Protein AF-I1VSZ5-F1 (afdb_monomer)

Sequence (69 aa):
VYVPTLSHEVVKGLHDGVKPTINFKGYMVGNGVCDTVFDGNALVPFAHGMALISDDVYQEAQTACHGNY

Radius of gyration: 19.49 Å; Cα contacts (8 Å, |Δi|>4): 39; chains: 1; bounding box: 40×14×52 Å

Foldseek 3Di:
DPFVVVVVVLVVCCVVVHPPNDPDDDDDDDPDDDDCQVVVLVPLVVCVVVVVDDPVVSVVCCVVCVSRD

Secondary structure (DSSP, 8-state):
--HHHHHHHHHHHHHTT-SSPP-------SS----HHHHHHHHHHHHHHTTSS-HHHHHHHHHHHTT--

pLDDT: mean 96.94, std 2.51, range [81.06, 98.69]

Structure (mmCIF, N/CA/C/O backbone):
data_AF-I1VSZ5-F1
#
_entry.id   AF-I1VSZ5-F1
#
loop_
_atom_site.group_PDB
_atom_site.id
_atom_site.type_symbol
_atom_site.label_atom_id
_atom_site.label_alt_id
_atom_site.label_comp_id
_atom_site.label_asym_id
_atom_site.label_entity_id
_atom_site.label_seq_id
_atom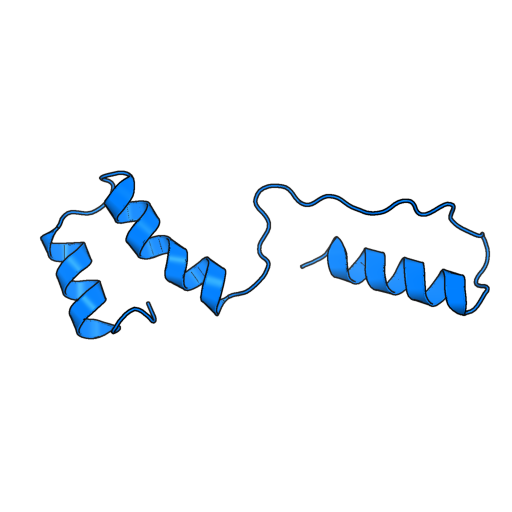_site.pdbx_PDB_ins_code
_atom_site.Cartn_x
_atom_site.Cartn_y
_atom_site.Cartn_z
_atom_site.occupancy
_atom_site.B_iso_or_equiv
_atom_site.auth_seq_id
_atom_site.auth_comp_id
_atom_site.auth_asym_id
_atom_site.auth_atom_id
_atom_site.pdbx_PDB_model_num
ATOM 1 N N . VAL A 1 1 ? -4.508 -8.460 5.051 1.00 81.06 1 VAL A N 1
ATOM 2 C CA . VAL A 1 1 ? -5.133 -7.213 5.552 1.00 81.06 1 VAL A CA 1
ATOM 3 C C . VAL A 1 1 ? -5.651 -7.473 6.962 1.00 81.06 1 VAL A C 1
ATOM 5 O O . VAL A 1 1 ? -6.556 -8.281 7.099 1.00 81.06 1 VAL A O 1
ATOM 8 N N . TYR A 1 2 ? -5.032 -6.895 7.999 1.00 96.00 2 TYR A N 1
ATOM 9 C CA . TYR A 1 2 ? -5.362 -7.218 9.404 1.00 96.00 2 TYR A CA 1
ATOM 10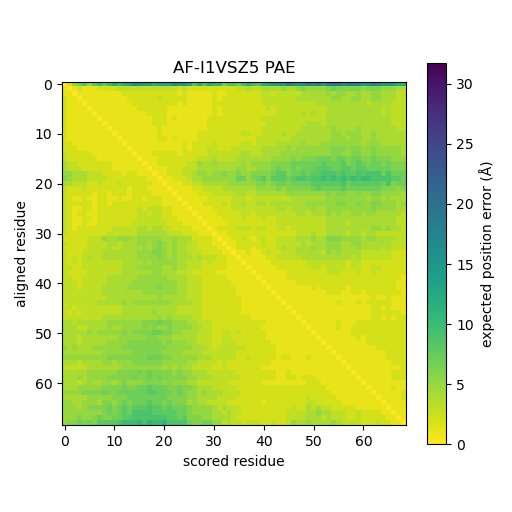 C C . TYR A 1 2 ? -5.589 -5.983 10.273 1.00 96.00 2 TYR A C 1
ATOM 12 O O . TYR A 1 2 ? -6.586 -5.895 10.980 1.00 96.00 2 TYR A O 1
ATOM 20 N N . VAL A 1 3 ? -4.669 -5.017 10.221 1.00 97.81 3 VAL A N 1
ATOM 21 C CA . VAL A 1 3 ? -4.720 -3.843 11.100 1.00 97.81 3 VAL A CA 1
ATOM 22 C C . VAL A 1 3 ? -5.929 -2.944 10.793 1.00 97.81 3 VAL A C 1
ATOM 24 O O . VAL A 1 3 ? -6.673 -2.656 11.733 1.00 97.81 3 VAL A O 1
ATOM 27 N N . PRO A 1 4 ? -6.212 -2.545 9.531 1.00 97.12 4 PRO A N 1
ATOM 28 C CA . PRO A 1 4 ? -7.377 -1.705 9.240 1.00 97.12 4 PRO A CA 1
ATOM 29 C C . PRO A 1 4 ? -8.707 -2.422 9.502 1.00 97.12 4 PRO A C 1
ATOM 31 O O . PRO A 1 4 ? -9.627 -1.824 10.050 1.00 97.12 4 PRO A O 1
ATOM 34 N N . THR A 1 5 ? -8.799 -3.715 9.173 1.00 97.88 5 THR A N 1
ATOM 35 C CA . THR A 1 5 ? -10.014 -4.523 9.374 1.00 97.88 5 THR A CA 1
ATOM 36 C C . THR A 1 5 ? -10.315 -4.739 10.853 1.00 97.88 5 THR A C 1
ATOM 38 O O . THR A 1 5 ? -11.451 -4.561 11.273 1.00 97.88 5 THR A O 1
ATOM 41 N N . LEU A 1 6 ? -9.306 -5.036 11.677 1.00 98.00 6 LEU A N 1
ATOM 42 C CA . LEU A 1 6 ? -9.495 -5.126 13.125 1.00 98.00 6 LEU A CA 1
ATOM 43 C C . LEU A 1 6 ? -9.861 -3.764 13.723 1.00 98.00 6 LEU A C 1
ATOM 45 O O . LEU A 1 6 ? -10.751 -3.674 14.562 1.00 98.00 6 LEU A O 1
ATOM 49 N N . SER A 1 7 ? -9.203 -2.695 13.272 1.00 98.19 7 SER A N 1
ATOM 50 C CA . SER A 1 7 ? -9.503 -1.334 13.726 1.00 98.19 7 SER A CA 1
ATOM 51 C C . SER A 1 7 ? -10.944 -0.930 13.404 1.00 98.19 7 SER A C 1
ATOM 53 O O . SER A 1 7 ? -11.590 -0.279 14.222 1.00 98.19 7 SER A O 1
ATOM 55 N N . HIS A 1 8 ? -11.467 -1.352 12.248 1.00 98.00 8 HIS A N 1
ATOM 56 C CA . HIS A 1 8 ? -12.868 -1.164 11.880 1.00 98.00 8 HIS A CA 1
ATOM 57 C C . HIS A 1 8 ? -13.818 -1.860 12.865 1.00 98.00 8 HIS A C 1
ATOM 59 O O . HIS A 1 8 ? -14.737 -1.219 13.373 1.00 98.00 8 HIS A O 1
ATOM 65 N N . GLU A 1 9 ? -13.561 -3.126 13.204 1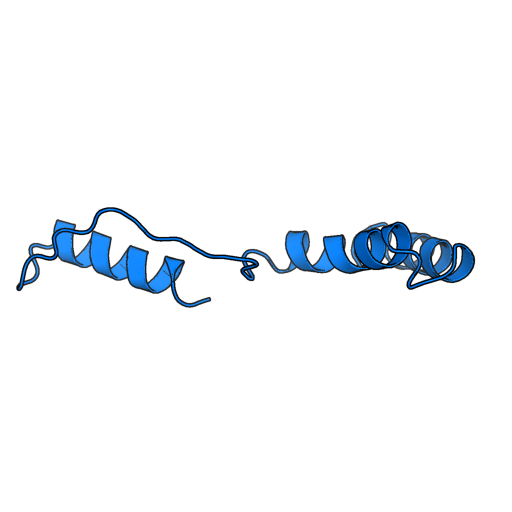.00 97.94 9 GLU A N 1
ATOM 66 C CA . GLU A 1 9 ? -14.374 -3.859 14.185 1.00 97.94 9 GLU A CA 1
ATOM 67 C C . GLU A 1 9 ? -14.285 -3.251 15.592 1.00 97.94 9 GLU A C 1
ATOM 69 O O . GLU A 1 9 ? -15.289 -3.185 16.299 1.00 97.94 9 GLU A O 1
ATOM 74 N N . VAL A 1 10 ? -13.116 -2.732 15.992 1.00 98.19 10 VAL A N 1
ATOM 75 C CA . VAL A 1 10 ? -12.971 -1.997 17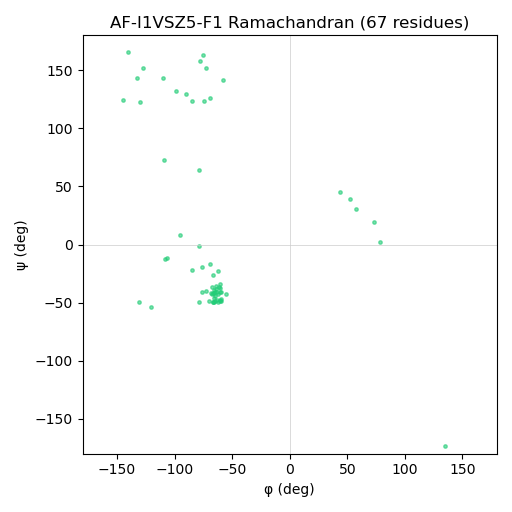.260 1.00 98.19 10 VAL A CA 1
ATOM 76 C C . VAL A 1 10 ? -13.869 -0.760 17.267 1.00 98.19 10 VAL A C 1
ATOM 78 O O . VAL A 1 10 ? -14.615 -0.559 18.221 1.00 98.19 10 VAL A O 1
ATOM 81 N N . VAL A 1 11 ? -13.845 0.056 16.208 1.00 98.25 11 VAL A N 1
ATOM 82 C CA . VAL A 1 11 ? -14.694 1.258 16.107 1.00 98.25 11 VAL A CA 1
ATOM 83 C C . VAL A 1 11 ? -16.178 0.896 16.105 1.00 98.25 11 VAL A C 1
ATOM 85 O O . VAL A 1 11 ? -16.962 1.529 16.811 1.00 98.25 11 VAL A O 1
ATOM 88 N N . LYS A 1 12 ? -16.566 -0.150 15.372 1.00 98.44 12 LYS A N 1
ATOM 89 C CA . LYS A 1 12 ? -17.941 -0.653 15.354 1.00 98.44 12 LYS A CA 1
ATOM 90 C C . LYS A 1 12 ? -18.401 -1.089 16.748 1.00 98.44 12 LYS A C 1
ATOM 92 O O . LYS A 1 12 ? -19.427 -0.617 17.222 1.00 98.44 12 LYS A O 1
ATOM 97 N N . GLY A 1 13 ? -17.595 -1.884 17.452 1.00 98.38 13 GLY A N 1
ATOM 98 C CA . GLY A 1 13 ? -17.888 -2.290 18.827 1.00 98.38 13 GLY A CA 1
ATOM 99 C C . GLY A 1 13 ? -17.996 -1.109 19.799 1.00 98.38 13 GLY A C 1
ATOM 100 O O . GLY A 1 13 ? -18.824 -1.138 20.708 1.00 98.38 13 GLY A O 1
ATOM 101 N N . LEU A 1 14 ? -17.210 -0.043 19.603 1.00 98.38 14 LEU A N 1
ATOM 102 C CA . LEU A 1 14 ? -17.329 1.187 20.394 1.00 98.38 14 LEU A CA 1
ATOM 103 C C . LEU A 1 14 ? -18.654 1.917 20.139 1.00 98.38 14 LEU A C 1
ATOM 105 O O . LEU A 1 14 ? -19.275 2.367 21.102 1.00 98.38 14 LEU A O 1
ATOM 109 N N . HIS A 1 15 ? -19.100 2.009 18.882 1.00 97.94 15 HIS A N 1
ATOM 110 C CA . HIS A 1 15 ? -20.409 2.576 18.536 1.00 97.94 15 HIS A CA 1
ATOM 111 C C . HIS A 1 15 ? -21.567 1.743 19.101 1.00 97.94 15 HIS A C 1
ATOM 113 O O . HIS A 1 15 ? -22.531 2.309 19.611 1.00 97.94 15 HIS A O 1
ATOM 119 N N . ASP A 1 16 ? -21.430 0.417 19.092 1.00 98.38 16 ASP A N 1
ATOM 120 C CA . ASP A 1 16 ? -22.431 -0.522 19.610 1.00 98.38 16 ASP A CA 1
ATOM 1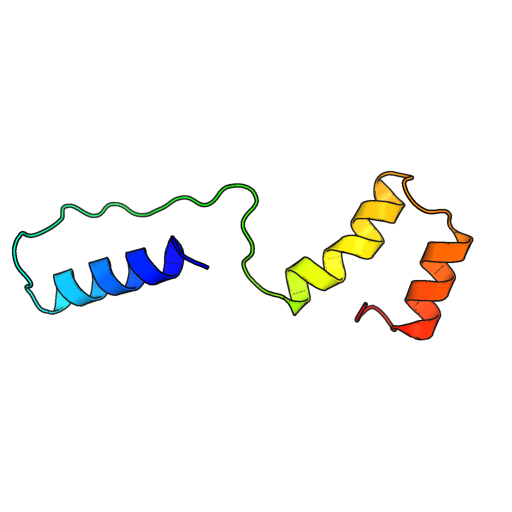21 C C . ASP A 1 16 ? -22.408 -0.639 21.152 1.00 98.38 16 ASP A C 1
ATOM 123 O O . ASP A 1 16 ? -23.202 -1.367 21.747 1.00 98.38 16 ASP A O 1
ATOM 127 N N . GLY A 1 17 ? -21.500 0.072 21.835 1.00 97.75 17 GLY A N 1
ATOM 128 C CA . GLY A 1 17 ? -21.408 0.086 23.297 1.00 97.75 17 GLY A CA 1
ATOM 129 C C . GLY A 1 17 ? -20.831 -1.194 23.919 1.00 97.75 17 GLY A C 1
ATOM 130 O O . GLY A 1 17 ? -21.010 -1.420 25.122 1.00 97.75 17 GLY A O 1
ATOM 131 N N . VAL A 1 18 ? -20.123 -2.013 23.133 1.00 98.44 18 VAL A N 1
ATOM 132 C CA . VAL A 1 18 ? -19.503 -3.275 23.568 1.00 98.44 18 VAL A CA 1
ATOM 133 C C . VAL A 1 18 ? -18.522 -3.034 24.725 1.00 98.44 18 VAL A C 1
ATOM 135 O O . VAL A 1 18 ? -17.807 -2.027 24.780 1.00 98.44 18 VAL A O 1
ATOM 138 N N . LYS A 1 19 ? -18.499 -3.968 25.687 1.00 97.00 19 LYS A N 1
ATOM 139 C CA . LYS A 1 19 ? -17.632 -3.925 26.873 1.00 97.00 19 LYS A CA 1
ATOM 140 C C . LYS A 1 19 ? -16.542 -5.006 26.812 1.00 97.00 19 LYS A C 1
ATOM 142 O O . LYS A 1 19 ? -16.836 -6.116 26.376 1.00 97.00 19 LYS A O 1
ATOM 147 N N . PRO A 1 20 ? -15.319 -4.719 27.300 1.00 95.19 20 PRO A N 1
ATOM 148 C CA . PRO A 1 20 ? -14.874 -3.448 27.879 1.00 95.19 20 PRO A CA 1
ATOM 149 C C . PRO A 1 20 ? -14.690 -2.351 26.820 1.00 95.19 20 PRO A C 1
ATOM 151 O O . PRO A 1 20 ? -14.397 -2.625 2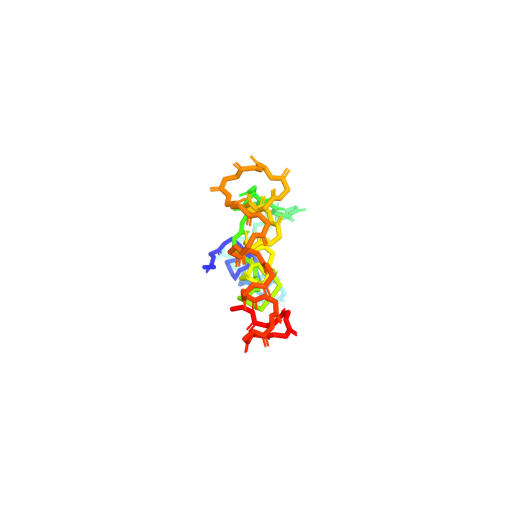5.661 1.00 95.19 20 PRO A O 1
ATOM 154 N N . THR A 1 21 ? -14.853 -1.091 27.226 1.00 96.50 21 THR A N 1
ATOM 155 C CA . THR A 1 21 ? -14.630 0.044 26.323 1.00 96.50 21 THR A CA 1
ATOM 156 C C . THR A 1 21 ? -13.131 0.246 26.106 1.00 96.50 21 THR A C 1
ATOM 158 O O . THR A 1 21 ? -12.382 0.450 27.059 1.00 96.50 21 THR A O 1
ATOM 161 N N . ILE A 1 22 ? -12.700 0.211 24.846 1.00 96.56 22 ILE A N 1
ATOM 162 C CA . ILE A 1 22 ? -11.310 0.440 24.442 1.00 96.56 22 ILE A CA 1
ATOM 163 C C . ILE A 1 22 ? -11.105 1.938 24.174 1.00 96.56 22 ILE A C 1
ATOM 165 O O . ILE A 1 22 ? -11.845 2.544 23.405 1.00 96.56 22 ILE A O 1
ATOM 169 N N . ASN A 1 23 ? -10.070 2.548 24.758 1.00 97.56 23 ASN A N 1
ATOM 170 C CA . ASN A 1 23 ? -9.675 3.929 24.445 1.00 97.56 23 ASN A CA 1
ATOM 171 C C . ASN A 1 23 ? -8.884 3.984 23.124 1.00 97.56 23 ASN A C 1
ATOM 173 O O . ASN A 1 23 ? -7.688 4.280 23.111 1.00 97.56 23 ASN A O 1
ATOM 177 N N . PHE A 1 24 ? -9.538 3.625 22.020 1.00 97.94 24 PHE A N 1
ATOM 178 C CA . PHE A 1 24 ? -8.907 3.523 20.709 1.00 97.94 24 PHE A CA 1
ATOM 179 C C . PHE A 1 24 ? -8.528 4.911 20.175 1.00 97.94 24 PHE A C 1
ATOM 181 O O . PHE A 1 24 ? -9.364 5.812 20.123 1.00 97.94 24 PHE A O 1
ATOM 188 N N . LYS A 1 25 ? -7.256 5.096 19.796 1.00 98.06 25 LYS A N 1
ATOM 189 C CA . LYS A 1 25 ? -6.730 6.375 19.276 1.00 98.06 25 LYS A CA 1
ATOM 190 C C . LYS A 1 25 ? -6.429 6.361 17.779 1.00 98.06 25 LYS A C 1
ATOM 192 O O . LYS A 1 25 ? -6.203 7.418 17.205 1.00 98.06 25 LYS A O 1
ATOM 197 N N . GLY A 1 26 ? -6.426 5.184 17.163 1.00 97.56 26 GLY A N 1
ATOM 198 C CA . GLY A 1 26 ? -6.033 4.982 15.774 1.00 97.56 26 GLY A CA 1
ATOM 199 C C . GLY A 1 26 ? -5.116 3.774 15.625 1.00 97.56 26 GLY A C 1
ATOM 200 O O . GLY A 1 26 ? -4.888 3.026 16.576 1.00 97.56 26 GLY A O 1
ATOM 201 N N . TYR A 1 27 ? -4.592 3.596 14.417 1.00 97.75 27 TYR A N 1
ATOM 202 C CA . TYR A 1 27 ? -3.678 2.516 14.065 1.00 97.75 27 TYR A CA 1
ATOM 203 C C . TYR A 1 27 ? -2.576 3.024 13.130 1.00 97.75 27 TYR A C 1
ATOM 205 O O . TYR A 1 27 ? -2.684 4.105 12.555 1.00 97.75 27 TYR A O 1
ATOM 213 N N . MET A 1 28 ? -1.522 2.226 12.965 1.00 97.56 28 MET A N 1
ATOM 214 C CA . MET A 1 28 ? -0.429 2.483 12.030 1.00 97.56 28 MET A CA 1
ATOM 215 C C . MET A 1 28 ? -0.139 1.214 11.232 1.00 97.56 28 MET A C 1
ATOM 217 O O . MET A 1 28 ? -0.204 0.109 11.771 1.00 97.56 28 MET A O 1
ATOM 221 N N . VAL A 1 29 ? 0.196 1.380 9.954 1.00 97.38 29 VAL A N 1
ATOM 222 C CA . VAL A 1 29 ? 0.675 0.301 9.088 1.00 97.38 29 VAL A CA 1
ATOM 223 C C . VAL A 1 29 ? 1.948 0.783 8.400 1.00 97.38 29 VAL A C 1
ATOM 225 O O . VAL A 1 29 ? 1.931 1.817 7.740 1.00 97.38 29 VAL A O 1
ATOM 228 N N . GLY A 1 30 ? 3.050 0.054 8.573 1.00 96.44 30 GLY A N 1
ATOM 229 C CA . GLY A 1 30 ? 4.308 0.303 7.866 1.00 96.44 30 GLY A CA 1
ATOM 230 C C . GLY A 1 30 ? 4.442 -0.648 6.682 1.00 96.44 30 GLY A C 1
ATOM 231 O O . GLY A 1 30 ? 4.200 -1.840 6.857 1.00 96.44 30 GLY A O 1
ATOM 232 N N . ASN A 1 31 ? 4.786 -0.117 5.502 1.00 95.25 31 ASN A N 1
ATOM 233 C CA . ASN A 1 31 ? 4.965 -0.879 4.253 1.00 95.25 31 ASN A CA 1
ATOM 234 C C . ASN A 1 31 ? 3.854 -1.924 4.026 1.00 95.25 31 ASN A C 1
ATOM 236 O O . ASN A 1 31 ? 4.118 -3.093 3.754 1.00 95.25 31 ASN A O 1
ATOM 240 N N . GLY A 1 32 ? 2.605 -1.509 4.243 1.00 94.38 32 GLY A N 1
ATOM 241 C CA . GLY A 1 32 ? 1.457 -2.405 4.213 1.00 94.38 32 GLY A CA 1
ATOM 242 C C . GLY A 1 32 ? 1.005 -2.750 2.803 1.00 94.38 32 GLY A C 1
ATOM 243 O O . GLY A 1 32 ? 1.206 -1.978 1.875 1.00 94.38 32 GLY A O 1
ATOM 244 N N . VAL A 1 33 ? 0.308 -3.878 2.694 1.00 94.50 33 VAL A N 1
ATOM 245 C CA . VAL A 1 33 ? -0.543 -4.188 1.541 1.00 94.50 33 VAL A CA 1
ATOM 246 C C . VAL A 1 33 ? -1.910 -3.548 1.775 1.00 94.50 33 VAL A C 1
ATOM 248 O O . VAL A 1 33 ? -2.547 -3.816 2.802 1.00 94.50 33 VAL A O 1
ATOM 251 N N . CYS A 1 34 ? -2.336 -2.709 0.838 1.00 93.50 34 CYS A N 1
ATOM 252 C CA . CYS A 1 34 ? -3.543 -1.898 0.894 1.00 93.50 34 CYS A CA 1
ATOM 253 C C . CYS A 1 34 ? -4.494 -2.215 -0.265 1.00 93.50 34 CYS A C 1
ATOM 255 O O . CYS A 1 34 ? -5.650 -2.558 -0.021 1.00 93.50 34 CYS A O 1
ATOM 257 N N . ASP A 1 35 ? -4.005 -2.149 -1.502 1.00 95.38 35 ASP A N 1
ATOM 258 C CA . ASP A 1 35 ? -4.811 -2.303 -2.710 1.00 95.38 35 ASP A CA 1
ATOM 259 C C . ASP A 1 35 ? -4.005 -3.020 -3.790 1.00 95.38 35 ASP A C 1
ATOM 261 O O . ASP A 1 35 ? -2.925 -2.587 -4.175 1.00 95.38 35 ASP A O 1
ATOM 265 N N . THR A 1 36 ? -4.529 -4.130 -4.301 1.00 92.88 36 THR A N 1
ATOM 266 C CA . THR A 1 36 ? -3.788 -4.978 -5.241 1.00 92.88 36 THR A CA 1
ATOM 267 C C . THR A 1 36 ? -3.517 -4.310 -6.583 1.00 92.88 36 THR A C 1
ATOM 269 O O . THR A 1 36 ? -2.547 -4.675 -7.235 1.00 92.88 36 THR A O 1
ATOM 272 N N . VAL A 1 37 ? -4.350 -3.355 -7.004 1.00 95.62 37 VAL A N 1
ATOM 273 C CA . VAL A 1 37 ? -4.165 -2.632 -8.266 1.00 95.62 37 VAL A CA 1
ATOM 274 C C . VAL A 1 37 ? -3.105 -1.553 -8.084 1.00 95.62 37 VAL A C 1
ATOM 276 O O . VAL A 1 37 ? -2.174 -1.487 -8.877 1.00 95.62 37 VAL A O 1
ATOM 279 N N . PHE A 1 38 ? -3.197 -0.731 -7.039 1.00 95.38 38 PHE A N 1
ATOM 280 C CA . PHE A 1 38 ? -2.205 0.317 -6.785 1.00 95.38 38 PHE A CA 1
ATOM 281 C C . PHE A 1 38 ? -0.853 -0.258 -6.353 1.00 95.38 38 PHE A C 1
ATOM 283 O O . PHE A 1 38 ? 0.173 0.111 -6.923 1.00 95.38 38 PHE A O 1
ATOM 290 N N . ASP A 1 39 ? -0.841 -1.180 -5.388 1.00 95.88 39 ASP A N 1
ATOM 291 C CA . ASP A 1 39 ? 0.394 -1.786 -4.884 1.00 95.88 39 ASP A CA 1
ATOM 292 C C . ASP A 1 39 ? 1.036 -2.684 -5.947 1.00 95.88 39 ASP A C 1
ATOM 294 O O . ASP A 1 39 ? 2.251 -2.645 -6.129 1.00 95.88 39 ASP A O 1
ATOM 298 N N . GLY A 1 40 ? 0.228 -3.467 -6.675 1.00 96.00 40 GLY A N 1
ATOM 299 C CA . GLY A 1 40 ? 0.703 -4.351 -7.741 1.00 96.00 40 GLY A CA 1
ATOM 300 C C . GLY A 1 40 ? 1.297 -3.568 -8.906 1.00 96.00 40 GLY A C 1
ATOM 301 O O . GLY A 1 40 ? 2.441 -3.816 -9.294 1.00 96.00 40 GLY A O 1
ATOM 302 N N . ASN A 1 41 ? 0.583 -2.544 -9.387 1.00 97.50 41 ASN A N 1
ATOM 303 C CA . ASN A 1 41 ? 1.067 -1.741 -10.507 1.00 97.50 41 ASN A CA 1
ATOM 304 C C . 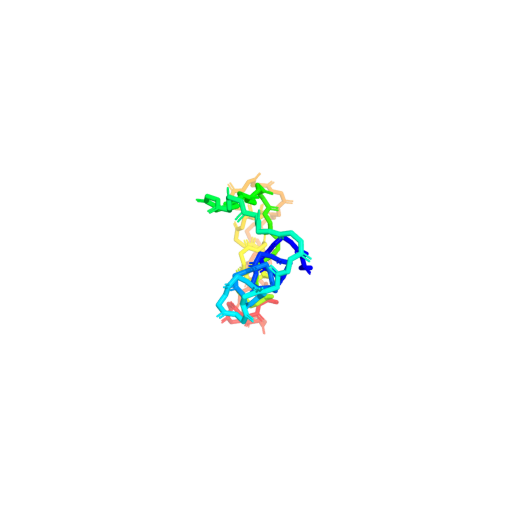ASN A 1 41 ? 2.287 -0.876 -10.164 1.00 97.50 41 ASN A C 1
ATOM 306 O O . ASN A 1 41 ? 2.999 -0.431 -11.063 1.00 97.50 41 ASN A O 1
ATOM 310 N N . ALA A 1 42 ? 2.576 -0.659 -8.879 1.00 97.19 42 ALA A N 1
ATOM 311 C CA . ALA A 1 42 ? 3.781 0.038 -8.445 1.00 97.19 42 ALA A CA 1
ATOM 312 C C . ALA A 1 42 ? 5.054 -0.828 -8.524 1.00 97.19 42 ALA A C 1
ATOM 314 O O . ALA A 1 42 ? 6.154 -0.273 -8.553 1.00 97.19 42 ALA A O 1
ATOM 315 N N . LEU A 1 43 ? 4.943 -2.163 -8.578 1.00 97.25 43 LEU A N 1
ATOM 316 C CA . LEU A 1 43 ? 6.100 -3.065 -8.494 1.00 97.25 43 LEU A CA 1
ATOM 317 C C . LEU A 1 43 ? 7.046 -2.944 -9.693 1.00 97.25 43 LEU A C 1
ATOM 319 O O . LEU A 1 43 ? 8.259 -2.854 -9.502 1.00 97.25 43 LEU A O 1
ATOM 323 N N . VAL A 1 44 ? 6.513 -2.924 -10.919 1.00 98.06 44 VAL A N 1
ATOM 324 C CA . VAL A 1 44 ? 7.329 -2.845 -12.143 1.00 98.06 44 VAL A CA 1
ATOM 325 C C . VAL A 1 44 ? 8.073 -1.501 -12.240 1.00 98.06 44 VAL A C 1
ATOM 327 O O . VAL A 1 44 ? 9.299 -1.524 -12.388 1.00 98.06 44 VAL A O 1
ATOM 330 N N . PRO A 1 45 ? 7.420 -0.332 -12.064 1.00 97.88 45 PRO A N 1
ATOM 331 C CA . PRO A 1 45 ? 8.117 0.953 -12.014 1.00 97.88 45 PRO A CA 1
ATOM 332 C C . PRO A 1 45 ? 9.117 1.058 -10.857 1.00 97.88 45 PRO A C 1
ATOM 334 O O . PRO A 1 45 ? 10.183 1.643 -11.030 1.00 97.88 45 PRO A O 1
ATOM 337 N N . PHE A 1 46 ? 8.816 0.480 -9.686 1.00 98.19 46 PHE A N 1
ATOM 338 C CA . PHE A 1 46 ? 9.759 0.445 -8.565 1.00 98.19 46 PHE A CA 1
ATOM 339 C C . PHE A 1 46 ? 11.018 -0.358 -8.915 1.00 98.19 46 PHE A C 1
ATOM 341 O O . PHE A 1 46 ? 12.131 0.121 -8.706 1.00 98.19 46 PHE A O 1
ATOM 348 N N . ALA A 1 47 ? 10.860 -1.558 -9.481 1.00 98.56 47 ALA A N 1
ATOM 349 C CA . ALA A 1 47 ? 11.986 -2.394 -9.884 1.00 98.56 47 ALA A CA 1
ATOM 350 C C . ALA A 1 47 ? 12.865 -1.698 -10.935 1.00 98.56 47 ALA A C 1
ATOM 352 O O . ALA A 1 47 ? 14.092 -1.747 -10.835 1.00 98.56 47 ALA A O 1
ATOM 353 N N . HIS A 1 48 ? 12.254 -1.006 -11.902 1.00 98.44 48 HIS A N 1
ATOM 354 C CA . HIS A 1 48 ? 12.980 -0.222 -12.904 1.00 98.44 48 HIS A CA 1
ATOM 355 C C . HIS A 1 48 ? 13.700 0.985 -12.289 1.00 98.44 48 HIS A C 1
ATOM 357 O O . HIS A 1 48 ? 14.905 1.136 -12.471 1.00 98.44 48 HIS A O 1
ATOM 363 N N . GLY A 1 49 ? 13.008 1.788 -11.474 1.00 98.31 49 GLY A N 1
ATOM 364 C CA . GLY A 1 49 ? 13.579 2.967 -10.811 1.00 98.31 49 GLY A CA 1
ATOM 365 C C . GLY A 1 49 ? 14.723 2.651 -9.840 1.00 98.31 49 GLY A C 1
ATOM 366 O O . GLY A 1 49 ? 15.566 3.507 -9.581 1.00 98.31 49 GLY A O 1
ATOM 367 N N . MET A 1 50 ? 14.786 1.413 -9.342 1.00 98.50 50 MET A N 1
ATOM 368 C CA . MET A 1 50 ? 15.873 0.896 -8.504 1.00 98.50 50 MET A CA 1
ATOM 369 C C . MET A 1 50 ? 16.955 0.138 -9.297 1.00 98.50 50 MET A C 1
ATOM 371 O O . MET A 1 50 ? 17.833 -0.472 -8.687 1.00 98.50 50 MET A O 1
ATOM 375 N N . ALA A 1 51 ? 16.903 0.167 -10.634 1.00 98.38 51 ALA A N 1
ATOM 376 C CA . ALA A 1 51 ? 17.820 -0.524 -11.545 1.00 98.38 51 ALA A CA 1
ATOM 377 C C . ALA A 1 51 ? 17.898 -2.055 -11.341 1.00 98.38 51 ALA A C 1
ATOM 379 O O . ALA A 1 51 ? 18.933 -2.673 -11.587 1.00 98.38 51 ALA A O 1
ATOM 380 N N . LEU A 1 52 ? 16.803 -2.678 -10.889 1.00 98.62 52 LEU A N 1
ATOM 381 C CA . LEU A 1 52 ? 16.696 -4.133 -10.715 1.00 98.62 52 LEU A CA 1
ATOM 382 C C . LEU A 1 52 ? 16.301 -4.853 -12.013 1.00 98.62 52 LEU A C 1
ATOM 384 O O . LEU A 1 52 ? 16.561 -6.047 -12.153 1.00 98.62 52 LEU A O 1
ATOM 388 N N . ILE A 1 53 ? 15.680 -4.134 -12.951 1.00 98.50 53 ILE A N 1
ATOM 389 C CA . ILE A 1 53 ? 15.338 -4.608 -14.298 1.00 98.50 53 ILE A CA 1
ATOM 390 C C . ILE A 1 53 ? 15.863 -3.626 -15.350 1.00 98.50 53 ILE A C 1
ATOM 392 O O . ILE A 1 53 ? 16.003 -2.435 -15.070 1.00 98.50 53 ILE A O 1
ATOM 396 N N . SER A 1 54 ? 16.168 -4.127 -16.550 1.00 98.62 54 SER A N 1
ATOM 397 C CA . SER A 1 54 ? 16.651 -3.303 -17.664 1.00 98.62 54 SER A CA 1
ATOM 398 C C . SER A 1 54 ? 15.532 -2.482 -18.307 1.00 98.62 54 SER A C 1
ATOM 400 O O . SER A 1 54 ? 14.348 -2.794 -18.157 1.00 98.62 54 SER A O 1
ATOM 402 N N . ASP A 1 55 ? 15.922 -1.467 -19.082 1.00 98.69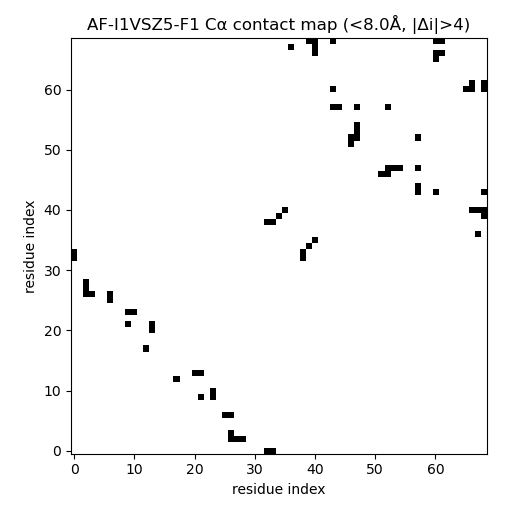 55 ASP A N 1
ATOM 403 C CA . ASP A 1 55 ? 14.993 -0.682 -19.900 1.00 98.69 55 ASP A CA 1
ATOM 404 C C . ASP A 1 55 ? 14.177 -1.576 -20.841 1.00 98.69 55 ASP A C 1
ATOM 406 O O . ASP A 1 55 ? 12.965 -1.408 -20.927 1.00 98.69 55 ASP A O 1
ATOM 410 N N . ASP A 1 56 ? 14.807 -2.568 -21.478 1.00 98.56 56 ASP A N 1
ATOM 411 C CA . ASP A 1 56 ? 14.126 -3.487 -22.398 1.00 98.56 56 ASP A CA 1
ATOM 412 C C . ASP A 1 56 ? 12.990 -4.257 -21.704 1.00 98.56 56 ASP A C 1
ATOM 414 O O . ASP A 1 56 ? 1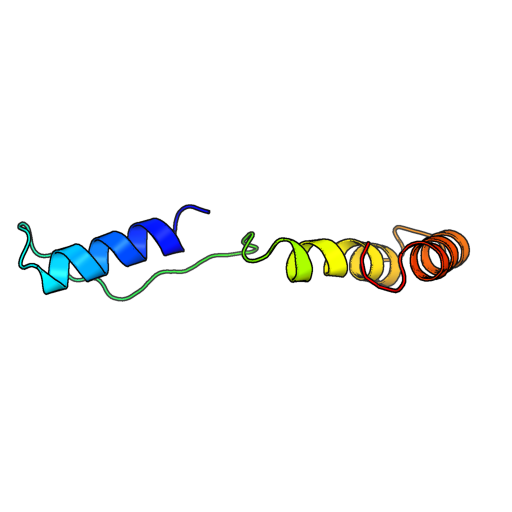1.869 -4.290 -22.210 1.00 98.56 56 ASP A O 1
ATOM 418 N N . VAL A 1 57 ? 13.248 -4.806 -20.508 1.00 98.38 57 VAL A N 1
ATOM 419 C CA . VAL A 1 57 ? 12.235 -5.536 -19.720 1.00 98.38 57 VAL A CA 1
ATOM 420 C C . VAL A 1 57 ? 11.109 -4.600 -19.283 1.00 98.38 57 VAL A C 1
ATOM 422 O O . VAL A 1 57 ? 9.935 -4.968 -19.331 1.00 98.38 57 VAL A O 1
ATOM 425 N N . TYR A 1 58 ? 11.444 -3.375 -18.874 1.00 98.31 58 TYR A N 1
ATOM 426 C CA . TYR A 1 58 ? 10.441 -2.387 -18.491 1.00 98.31 58 TYR A CA 1
ATOM 427 C C . TYR A 1 58 ? 9.552 -1.974 -19.678 1.00 98.31 58 TYR A C 1
ATOM 429 O O . TYR A 1 58 ? 8.330 -1.922 -19.535 1.00 98.31 58 TYR A O 1
ATOM 437 N N . GLN A 1 59 ? 10.129 -1.729 -20.860 1.00 98.25 59 GLN A N 1
ATOM 438 C CA . GLN A 1 59 ? 9.368 -1.375 -22.065 1.00 98.25 59 GLN A CA 1
ATOM 439 C C . GLN A 1 59 ? 8.501 -2.533 -22.573 1.00 98.25 59 GLN A C 1
ATOM 441 O O . GLN A 1 59 ? 7.376 -2.302 -23.027 1.00 98.25 59 GLN A O 1
ATOM 446 N N . GLU A 1 60 ? 8.980 -3.774 -22.466 1.00 98.25 60 GLU A N 1
ATOM 447 C CA . GLU A 1 60 ? 8.190 -4.964 -22.790 1.00 98.25 60 GLU A CA 1
ATOM 448 C C . GLU A 1 60 ? 6.971 -5.079 -21.866 1.00 98.25 60 GLU A C 1
ATOM 450 O O . GLU A 1 60 ? 5.842 -5.176 -22.353 1.00 98.25 60 GLU A O 1
ATOM 455 N N . ALA A 1 61 ? 7.169 -4.957 -20.548 1.00 98.00 61 ALA A N 1
ATOM 456 C CA . ALA A 1 61 ? 6.077 -4.961 -19.574 1.00 98.00 61 ALA A CA 1
ATOM 457 C C . ALA A 1 61 ? 5.080 -3.817 -19.825 1.00 98.00 61 ALA A C 1
ATOM 459 O O . ALA A 1 61 ? 3.867 -4.022 -19.776 1.00 98.00 61 ALA A O 1
ATOM 460 N N . GLN A 1 62 ? 5.566 -2.618 -20.158 1.00 97.44 62 GLN A N 1
ATOM 461 C CA . GLN A 1 62 ? 4.705 -1.486 -20.509 1.00 97.44 62 GLN A CA 1
ATOM 462 C C . GLN A 1 62 ? 3.872 -1.732 -21.766 1.00 97.44 62 GLN A C 1
ATOM 464 O O . GLN A 1 62 ? 2.692 -1.381 -21.811 1.00 97.44 62 GLN A O 1
ATOM 469 N N . THR A 1 63 ? 4.472 -2.343 -22.782 1.00 98.25 63 THR A N 1
ATOM 470 C CA . THR A 1 63 ? 3.799 -2.620 -24.053 1.00 98.25 63 THR A CA 1
ATOM 471 C C . THR A 1 63 ? 2.775 -3.741 -23.910 1.00 98.25 63 THR A C 1
ATOM 473 O O . THR A 1 63 ? 1.697 -3.643 -24.486 1.00 98.25 63 THR A O 1
ATOM 476 N N . ALA A 1 64 ? 3.091 -4.785 -23.142 1.00 98.06 64 ALA A N 1
ATOM 477 C CA . ALA A 1 64 ? 2.213 -5.935 -22.948 1.00 98.06 64 ALA A CA 1
ATOM 478 C C . ALA A 1 64 ? 1.047 -5.637 -21.994 1.00 98.06 64 ALA A C 1
ATOM 480 O O . ALA A 1 64 ? -0.079 -6.068 -22.241 1.00 98.06 64 ALA A O 1
ATOM 481 N N . CYS A 1 65 ? 1.315 -4.902 -20.912 1.00 97.31 65 CYS A N 1
ATOM 482 C CA . CYS A 1 65 ? 0.370 -4.731 -19.810 1.00 97.31 65 CYS A CA 1
ATOM 483 C C . CYS A 1 65 ? -0.280 -3.339 -19.763 1.00 97.31 65 CYS A C 1
ATOM 485 O O . CYS A 1 65 ? -1.236 -3.135 -19.018 1.00 97.31 65 CYS A O 1
ATOM 487 N N . HIS A 1 66 ? 0.216 -2.369 -20.539 1.00 96.19 66 HIS A N 1
ATOM 488 C CA . HIS A 1 66 ? -0.325 -1.004 -20.616 1.00 96.19 66 HIS A CA 1
ATOM 489 C C . HIS A 1 66 ? -0.483 -0.316 -19.247 1.00 96.19 66 HIS A C 1
ATOM 491 O O . HIS A 1 66 ? -1.469 0.375 -18.991 1.00 96.19 66 HIS A O 1
ATOM 497 N N . GLY A 1 67 ? 0.489 -0.522 -18.354 1.00 90.94 67 GLY A N 1
ATOM 498 C CA . GLY A 1 67 ? 0.476 0.017 -16.991 1.00 90.94 67 GLY A CA 1
ATOM 499 C C . GLY A 1 67 ? -0.411 -0.741 -15.995 1.00 90.94 67 GLY A C 1
ATOM 500 O O . GLY A 1 67 ? -0.488 -0.324 -14.842 1.00 90.94 67 GLY A O 1
ATOM 501 N N . ASN A 1 68 ? -1.061 -1.831 -16.418 1.00 95.56 68 ASN A N 1
ATOM 502 C CA . ASN A 1 68 ? -1.762 -2.779 -15.554 1.00 95.56 68 ASN A CA 1
ATOM 503 C C . ASN A 1 68 ? -0.997 -4.114 -15.503 1.00 95.56 68 ASN A C 1
ATOM 505 O O . ASN A 1 68 ? -1.387 -5.074 -16.171 1.00 95.56 68 ASN A O 1
ATOM 509 N N . TYR A 1 69 ? 0.140 -4.107 -14.809 1.00 92.38 69 TYR A N 1
ATOM 510 C CA . TYR A 1 69 ? 1.110 -5.202 -14.738 1.00 92.38 69 TYR A CA 1
ATOM 511 C C . TYR A 1 69 ? 0.619 -6.414 -13.943 1.00 92.38 69 TYR A C 1
ATOM 513 O O . TYR A 1 69 ? -0.168 -6.248 -12.983 1.00 92.38 69 TYR A O 1
#

Organism: NCBI:txid4532

Solvent-accessible surface area (backbone atoms only — not comparable to full-atom values): 4447 Å² total; per-residue (Å²): 128,56,69,68,61,52,50,48,52,53,53,50,36,56,75,72,64,46,81,82,78,74,92,80,88,81,86,86,77,78,94,64,81,86,46,73,66,64,58,46,40,45,47,63,60,50,36,43,78,67,67,74,47,53,70,68,60,52,53,50,49,41,69,76,34,70,71,61,100

InterPro domains:
  IPR001563 Peptidase S10, serine carboxypeptidase [PF00450] (1-68)
  IPR001563 Peptidase S10, serine carboxypeptidase [PTHR11802] (1-69)
  IPR029058 Alpha/Beta hydrolase fold [G3DSA:3.40.50.1820] (1-69)
  IPR029058 Alpha/Beta hydrolase fold [SSF53474] (2-67)

Mean predicted aligned error: 3.21 Å